Protein AF-A0A6N3R0I4-F1 (afdb_monomer_lite)

pLDDT: mean 94.07, std 4.7, range [71.56, 98.12]

Sequence (58 aa):
MKFDIGADGTVTRIEFIRSEPHHLFDEQVVKAMAKWRFEKDRPCKGVKKTFIFSPSAP

Structure (mmCIF, N/CA/C/O backbone):
data_AF-A0A6N3R0I4-F1
#
_entry.id   AF-A0A6N3R0I4-F1
#
loop_
_atom_site.group_PDB
_atom_site.id
_atom_site.type_symbol
_atom_site.label_atom_id
_atom_site.label_alt_id
_atom_site.label_comp_id
_atom_site.label_asym_id
_atom_site.label_entity_id
_atom_site.label_seq_id
_atom_site.pdbx_PDB_ins_code
_atom_site.Cartn_x
_atom_site.Cartn_y
_atom_site.Cartn_z
_atom_site.occupancy
_atom_site.B_iso_or_equiv
_atom_site.auth_seq_id
_atom_site.auth_comp_id
_atom_site.auth_asym_id
_atom_site.auth_atom_id
_atom_site.pdbx_PDB_model_num
ATOM 1 N N . MET A 1 1 ? 0.989 3.697 -6.690 1.00 93.06 1 MET A N 1
ATOM 2 C CA . MET A 1 1 ? -0.060 2.781 -6.187 1.00 93.06 1 MET A CA 1
ATOM 3 C C . MET A 1 1 ? -1.285 3.559 -5.721 1.00 93.06 1 MET A C 1
ATOM 5 O O . MET A 1 1 ? -1.189 4.771 -5.521 1.00 93.06 1 MET A O 1
ATOM 9 N N . LYS A 1 2 ? -2.407 2.863 -5.544 1.00 97.19 2 LYS A N 1
ATOM 10 C CA . LYS A 1 2 ? -3.675 3.390 -5.039 1.00 97.19 2 LYS A CA 1
ATOM 11 C C . LYS A 1 2 ? -4.228 2.465 -3.950 1.00 97.19 2 LYS A C 1
ATOM 13 O O . LYS A 1 2 ? -4.015 1.265 -4.034 1.00 97.19 2 LYS A O 1
ATOM 18 N N . PHE A 1 3 ? -4.886 3.008 -2.933 1.00 97.88 3 PHE A N 1
ATOM 19 C CA . PHE A 1 3 ? -5.499 2.231 -1.853 1.00 97.88 3 PHE A CA 1
ATOM 20 C C . PHE A 1 3 ? -6.650 2.996 -1.195 1.00 97.88 3 PHE A C 1
ATOM 22 O O . PHE A 1 3 ? -6.794 4.204 -1.398 1.00 97.88 3 PHE A O 1
ATOM 29 N N . ASP A 1 4 ? -7.433 2.295 -0.383 1.00 98.12 4 ASP A N 1
ATOM 30 C CA . ASP A 1 4 ? -8.515 2.856 0.419 1.00 98.12 4 ASP A CA 1
ATOM 31 C C . ASP A 1 4 ? -8.165 2.775 1.914 1.00 98.12 4 ASP A C 1
ATOM 33 O O . ASP A 1 4 ? -7.378 1.935 2.350 1.00 98.12 4 ASP A O 1
ATOM 37 N N . ILE A 1 5 ? -8.762 3.650 2.713 1.00 98.12 5 ILE A N 1
ATOM 38 C CA . ILE A 1 5 ? -8.687 3.665 4.173 1.00 98.12 5 ILE A CA 1
ATOM 39 C C . ILE A 1 5 ? -10.085 3.333 4.697 1.00 98.12 5 ILE A C 1
ATOM 41 O O . ILE A 1 5 ? -11.057 4.016 4.358 1.00 98.12 5 ILE A O 1
ATOM 45 N N . GLY A 1 6 ? -10.183 2.264 5.487 1.00 97.38 6 GLY A N 1
ATOM 46 C CA . GLY A 1 6 ? -11.411 1.831 6.145 1.00 97.38 6 GLY A CA 1
ATOM 47 C C . GLY A 1 6 ? -11.802 2.738 7.313 1.00 97.38 6 GLY A C 1
ATOM 48 O O . GLY A 1 6 ? -11.003 3.536 7.798 1.00 97.38 6 GLY A O 1
ATOM 49 N N . ALA A 1 7 ? -13.039 2.603 7.796 1.00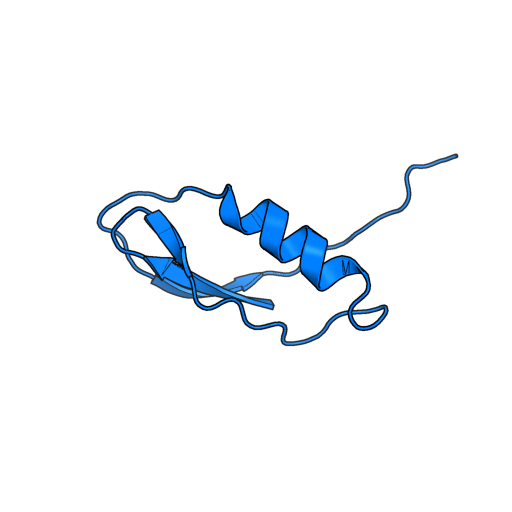 97.00 7 ALA A N 1
ATOM 50 C CA . ALA A 1 7 ? -13.521 3.366 8.954 1.00 97.00 7 ALA A CA 1
ATOM 51 C C . ALA A 1 7 ? -12.754 3.034 10.251 1.00 97.00 7 ALA A C 1
ATOM 53 O O . ALA A 1 7 ? -12.641 3.867 11.143 1.00 97.00 7 ALA A O 1
ATOM 54 N N . ASP A 1 8 ? -12.164 1.841 10.333 1.00 96.94 8 ASP A N 1
ATOM 55 C CA . ASP A 1 8 ? -11.291 1.410 11.427 1.00 96.94 8 ASP A CA 1
ATOM 56 C C . ASP A 1 8 ? -9.863 1.987 11.342 1.00 96.94 8 ASP A C 1
ATOM 58 O O . ASP A 1 8 ? -9.025 1.704 12.204 1.00 96.94 8 ASP A O 1
ATOM 62 N N . GLY A 1 9 ? -9.582 2.791 10.312 1.00 97.00 9 GLY A N 1
ATOM 63 C CA . GLY A 1 9 ? -8.278 3.389 10.047 1.00 97.00 9 GLY A CA 1
ATOM 64 C C . GLY A 1 9 ? -7.278 2.432 9.394 1.00 97.00 9 GLY A C 1
ATOM 65 O O . GLY A 1 9 ? -6.099 2.772 9.289 1.00 97.00 9 GLY A O 1
ATOM 66 N N . THR A 1 10 ? -7.685 1.235 8.964 1.00 97.94 10 THR A N 1
ATOM 67 C CA . THR A 1 10 ? -6.788 0.296 8.275 1.00 97.94 10 THR A CA 1
ATOM 68 C C . THR A 1 10 ? -6.769 0.530 6.768 1.00 97.94 10 THR A C 1
ATOM 70 O O . THR A 1 10 ? -7.697 1.096 6.188 1.00 97.94 10 THR A O 1
ATOM 73 N N . VAL A 1 11 ? -5.686 0.108 6.111 1.00 97.62 11 VAL A N 1
ATOM 74 C CA . VAL A 1 11 ? -5.610 0.155 4.649 1.00 97.62 11 VAL A CA 1
ATOM 75 C C . VAL A 1 11 ? -6.310 -1.054 4.042 1.00 97.62 11 VAL A C 1
ATOM 77 O O . VAL A 1 11 ? -6.066 -2.192 4.433 1.00 97.62 11 VAL A O 1
ATOM 80 N N . THR A 1 12 ? -7.127 -0.801 3.025 1.00 96.44 12 THR A N 1
ATOM 81 C CA . THR A 1 12 ? -7.823 -1.812 2.232 1.00 96.44 12 THR A CA 1
ATOM 82 C C . THR A 1 12 ? -7.645 -1.545 0.734 1.00 96.44 12 THR A C 1
ATOM 84 O O . THR A 1 12 ? -7.160 -0.488 0.326 1.00 96.44 12 THR A O 1
ATOM 87 N N . ARG A 1 13 ? -8.012 -2.527 -0.101 1.00 96.31 13 ARG A N 1
ATOM 88 C CA . ARG A 1 13 ? -8.081 -2.399 -1.569 1.00 96.31 13 ARG A CA 1
ATOM 89 C C . ARG A 1 13 ? -6.811 -1.803 -2.214 1.00 96.31 13 ARG A C 1
ATOM 91 O O . ARG A 1 13 ? -6.866 -0.810 -2.936 1.00 96.31 13 ARG A O 1
ATOM 98 N N . ILE A 1 14 ? -5.654 -2.405 -1.941 1.00 96.19 14 ILE A N 1
ATOM 99 C CA . ILE A 1 14 ? -4.375 -1.975 -2.525 1.00 96.19 14 ILE A CA 1
ATOM 100 C C . ILE A 1 14 ? -4.336 -2.345 -4.018 1.00 96.19 14 ILE A C 1
ATOM 102 O O . ILE A 1 14 ? -4.536 -3.497 -4.391 1.00 96.19 14 ILE A O 1
ATOM 106 N N . GLU A 1 15 ? -4.050 -1.359 -4.864 1.00 95.75 15 GLU A N 1
ATOM 107 C CA . GLU A 1 15 ? -3.940 -1.453 -6.321 1.00 95.75 15 GLU A CA 1
ATOM 108 C C . GLU A 1 15 ? -2.557 -0.925 -6.770 1.00 95.75 15 GLU A C 1
ATOM 110 O O . GLU A 1 15 ? -2.215 0.258 -6.603 1.00 95.75 15 GLU A O 1
ATOM 115 N N . PHE A 1 16 ? -1.740 -1.785 -7.384 1.00 94.62 16 PHE A N 1
ATOM 116 C CA . PHE A 1 16 ? -0.453 -1.396 -7.970 1.00 94.62 16 PHE A CA 1
ATOM 117 C C . PHE A 1 16 ? -0.657 -0.859 -9.392 1.00 94.62 16 PHE A C 1
ATOM 119 O O . PHE A 1 16 ? -0.901 -1.610 -10.324 1.00 94.62 16 PHE A O 1
ATOM 126 N N . ILE A 1 17 ? -0.563 0.465 -9.556 1.00 93.38 17 ILE A N 1
ATOM 127 C CA . ILE A 1 17 ? -0.693 1.130 -10.869 1.00 93.38 17 ILE A CA 1
ATOM 128 C C . ILE A 1 17 ? 0.557 0.899 -11.739 1.00 93.38 17 ILE A C 1
ATOM 13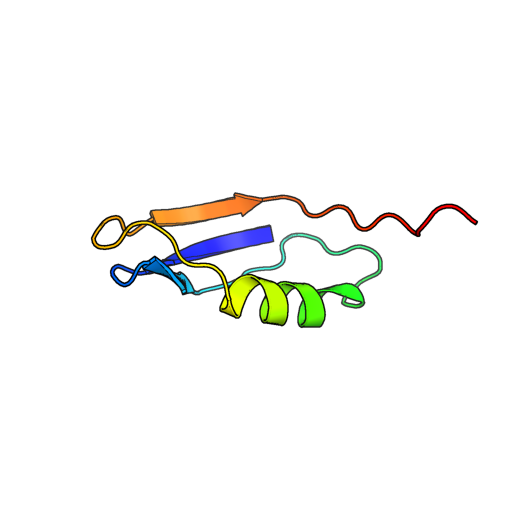0 O O . ILE A 1 17 ? 0.453 0.739 -12.947 1.00 93.38 17 I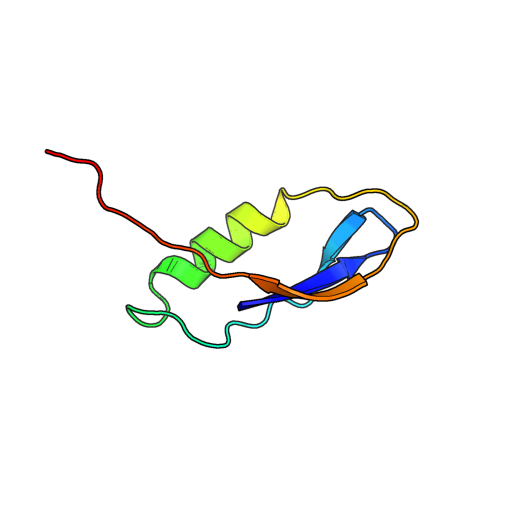LE A O 1
ATOM 134 N N . ARG A 1 18 ? 1.742 0.925 -11.118 1.00 91.25 18 ARG A N 1
ATOM 135 C CA . ARG A 1 18 ? 3.053 0.683 -11.738 1.00 91.25 18 ARG A CA 1
ATOM 136 C C . ARG A 1 18 ? 4.015 0.212 -10.649 1.00 91.25 18 ARG A C 1
ATOM 138 O O . ARG A 1 18 ? 3.974 0.765 -9.546 1.00 91.25 18 ARG A O 1
ATOM 145 N N . SER A 1 19 ? 4.846 -0.776 -10.964 1.00 92.00 19 SER A N 1
ATOM 146 C CA . SER A 1 19 ? 5.883 -1.323 -10.084 1.00 92.00 19 SER A CA 1
ATOM 147 C C . SER A 1 19 ? 7.109 -1.638 -10.931 1.00 92.00 19 SER A C 1
ATOM 149 O O . SER A 1 19 ? 6.989 -2.353 -11.920 1.00 92.00 19 SER A O 1
ATOM 151 N N . GLU A 1 20 ? 8.262 -1.064 -10.594 1.00 90.81 20 GLU A N 1
ATOM 152 C CA . GLU A 1 20 ? 9.515 -1.289 -11.316 1.00 90.81 20 GLU A CA 1
ATOM 153 C C . GLU A 1 20 ? 10.662 -1.506 -10.324 1.00 90.81 20 GLU A C 1
ATOM 155 O O . GLU A 1 20 ? 10.882 -0.642 -9.469 1.00 90.81 20 GLU A O 1
ATOM 160 N N . PRO A 1 21 ? 11.399 -2.628 -10.427 1.00 91.06 21 PRO A N 1
ATOM 161 C CA . PRO A 1 21 ? 11.158 -3.799 -11.285 1.00 91.06 21 PRO A CA 1
ATOM 162 C C . PRO A 1 21 ? 9.811 -4.483 -10.992 1.00 91.06 21 PRO A C 1
ATOM 164 O O . PRO A 1 21 ? 9.361 -4.500 -9.847 1.00 91.06 21 PRO A O 1
ATOM 167 N N . HIS A 1 22 ? 9.165 -5.033 -12.028 1.00 87.81 22 HIS A N 1
ATOM 168 C CA . HIS A 1 22 ? 7.824 -5.624 -11.919 1.00 87.81 22 HIS A CA 1
ATOM 169 C C . HIS A 1 22 ? 7.744 -6.657 -10.786 1.00 87.81 22 HIS A C 1
ATOM 171 O O . HIS A 1 22 ? 8.548 -7.584 -10.728 1.00 87.81 22 HIS A O 1
ATOM 177 N N . HIS A 1 23 ? 6.754 -6.492 -9.906 1.00 88.69 23 HIS A N 1
ATOM 178 C CA . HIS A 1 23 ? 6.401 -7.387 -8.796 1.00 88.69 23 HIS A CA 1
ATOM 179 C C . HIS A 1 23 ? 7.473 -7.645 -7.727 1.00 88.69 23 HIS A C 1
ATOM 181 O O . HIS A 1 23 ? 7.179 -8.306 -6.732 1.00 88.69 23 HIS A O 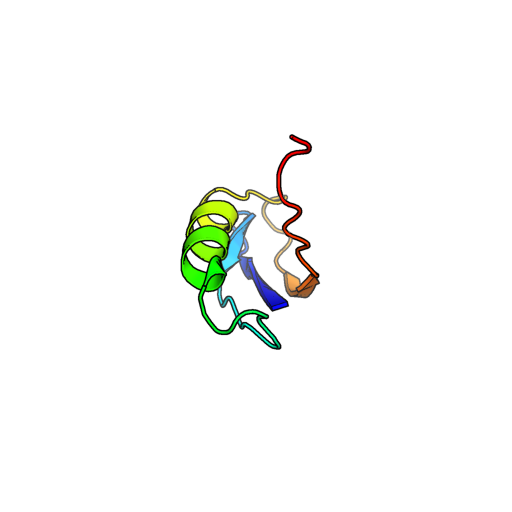1
ATOM 187 N N . LEU A 1 24 ? 8.679 -7.086 -7.858 1.00 93.44 24 LEU A N 1
ATOM 188 C CA . LEU A 1 24 ? 9.775 -7.325 -6.916 1.00 93.44 24 LEU A CA 1
ATOM 189 C C . LEU A 1 24 ? 9.462 -6.793 -5.509 1.00 93.44 24 LEU A C 1
ATOM 191 O O . LEU A 1 24 ? 9.816 -7.414 -4.510 1.00 93.44 24 LEU A O 1
ATOM 195 N N . PHE A 1 25 ? 8.789 -5.642 -5.431 1.00 91.56 25 PHE A N 1
ATOM 196 C CA . PHE A 1 25 ? 8.522 -4.950 -4.167 1.00 91.56 25 PHE A CA 1
ATOM 197 C C . PHE A 1 25 ? 7.073 -5.061 -3.688 1.00 91.56 25 PHE A C 1
ATOM 199 O O . PHE A 1 25 ? 6.774 -4.650 -2.567 1.00 91.56 25 PHE A O 1
ATOM 206 N N . ASP A 1 26 ? 6.174 -5.618 -4.498 1.00 93.38 26 ASP A N 1
ATOM 207 C CA . ASP A 1 26 ? 4.731 -5.583 -4.244 1.00 93.38 26 ASP A CA 1
ATOM 208 C C . ASP A 1 26 ? 4.380 -6.251 -2.906 1.00 93.38 26 ASP A C 1
ATOM 210 O O . ASP A 1 26 ? 3.683 -5.665 -2.077 1.00 93.38 26 ASP A O 1
ATOM 214 N N . GLU A 1 27 ? 4.933 -7.438 -2.639 1.00 94.62 27 GLU A N 1
ATOM 215 C CA . GLU A 1 27 ? 4.692 -8.168 -1.388 1.00 94.62 27 GLU A CA 1
ATOM 216 C C . GLU A 1 27 ? 5.172 -7.376 -0.160 1.00 94.62 27 GLU A C 1
ATOM 218 O O . GLU A 1 27 ? 4.482 -7.309 0.861 1.00 94.62 27 GLU A O 1
ATOM 223 N N . GLN A 1 28 ? 6.340 -6.738 -0.260 1.00 93.75 28 GLN A N 1
ATOM 224 C CA . GLN A 1 28 ? 6.913 -5.958 0.838 1.00 93.75 28 GLN A CA 1
ATOM 225 C C . GLN A 1 28 ? 6.100 -4.690 1.100 1.00 93.75 28 GLN A C 1
ATOM 227 O O . GLN A 1 28 ? 5.865 -4.336 2.258 1.00 93.75 28 GLN A O 1
ATOM 232 N N . VAL A 1 29 ? 5.597 -4.050 0.041 1.00 94.38 29 VAL A N 1
ATOM 233 C CA . VAL A 1 29 ? 4.672 -2.918 0.151 1.00 94.38 29 VAL A CA 1
ATOM 234 C C . VAL A 1 29 ? 3.385 -3.352 0.852 1.00 94.38 29 VAL A C 1
ATOM 236 O O . VAL A 1 29 ? 2.992 -2.707 1.822 1.00 94.38 29 VAL A O 1
ATOM 239 N N . VAL A 1 30 ? 2.764 -4.468 0.452 1.00 95.25 30 VAL A N 1
ATOM 240 C CA . VAL A 1 30 ? 1.542 -4.974 1.108 1.00 95.25 30 VAL A CA 1
ATOM 241 C C . VAL A 1 30 ? 1.789 -5.262 2.591 1.00 95.25 30 VAL A C 1
ATOM 243 O O . VAL A 1 30 ? 1.024 -4.801 3.442 1.00 95.25 30 VAL A O 1
ATOM 246 N N . LYS A 1 31 ? 2.881 -5.962 2.929 1.00 96.38 31 LYS A N 1
ATOM 247 C CA . LYS A 1 31 ? 3.250 -6.266 4.324 1.00 96.38 31 LYS A CA 1
ATOM 248 C C . LYS A 1 31 ? 3.489 -5.007 5.156 1.00 96.38 31 LYS A C 1
ATOM 250 O O . LYS A 1 31 ? 3.106 -4.968 6.326 1.00 96.38 31 LYS A O 1
ATOM 255 N N . ALA A 1 32 ? 4.115 -3.983 4.579 1.00 96.12 32 ALA A N 1
ATOM 256 C CA . ALA A 1 32 ? 4.328 -2.706 5.253 1.00 96.12 32 ALA A CA 1
ATOM 257 C C . ALA A 1 32 ? 2.999 -1.969 5.480 1.00 96.12 32 ALA A C 1
ATOM 259 O O . ALA A 1 32 ? 2.714 -1.528 6.594 1.00 96.12 32 ALA A O 1
ATOM 260 N N . MET A 1 33 ? 2.159 -1.893 4.450 1.00 96.81 33 MET A N 1
ATOM 261 C CA . MET A 1 33 ? 0.869 -1.205 4.488 1.00 96.81 33 MET A CA 1
ATOM 262 C C . MET A 1 33 ? -0.149 -1.861 5.419 1.00 96.81 33 MET A C 1
ATOM 264 O O . MET A 1 33 ? -0.940 -1.157 6.041 1.00 96.81 33 MET A O 1
ATOM 268 N N . ALA A 1 34 ? -0.102 -3.183 5.592 1.00 96.19 34 ALA A N 1
ATOM 269 C CA . ALA A 1 34 ? -0.942 -3.890 6.562 1.00 96.19 34 ALA A CA 1
ATOM 270 C C . ALA A 1 34 ? -0.742 -3.383 8.007 1.00 96.19 34 ALA A C 1
ATOM 272 O O . ALA A 1 34 ? -1.634 -3.500 8.855 1.00 96.19 34 ALA A O 1
ATOM 273 N N . LYS A 1 35 ? 0.420 -2.783 8.298 1.00 97.19 35 LYS A N 1
ATOM 274 C CA . LYS A 1 35 ? 0.752 -2.201 9.606 1.00 97.19 35 LYS A CA 1
ATOM 275 C C . LYS A 1 35 ? 0.314 -0.741 9.747 1.00 97.19 35 LYS A C 1
ATOM 277 O O . LYS A 1 35 ? 0.356 -0.211 10.851 1.00 97.19 35 LYS A O 1
ATOM 282 N N . TRP A 1 36 ? -0.100 -0.082 8.666 1.00 96.31 36 TRP A N 1
ATOM 283 C CA . TRP A 1 36 ? -0.491 1.326 8.706 1.00 96.31 36 TRP A CA 1
ATOM 284 C C . TRP A 1 36 ? -1.812 1.516 9.447 1.00 96.31 36 TRP A C 1
ATOM 286 O O . TRP A 1 36 ? -2.731 0.702 9.328 1.00 96.31 36 TRP A O 1
ATOM 296 N N . ARG A 1 37 ? -1.897 2.598 10.219 1.00 97.44 37 ARG A N 1
ATOM 297 C CA . ARG A 1 37 ? -3.092 3.003 10.959 1.00 97.44 37 ARG A CA 1
ATOM 298 C C . ARG A 1 37 ? -3.318 4.495 10.748 1.00 97.44 37 ARG A C 1
ATOM 300 O O . ARG A 1 37 ? -2.419 5.295 10.985 1.00 97.44 37 ARG A O 1
ATOM 307 N N . PHE A 1 38 ? -4.508 4.832 10.280 1.00 96.56 38 PHE A N 1
ATOM 308 C CA . PHE A 1 38 ? -4.997 6.187 10.060 1.00 96.56 38 PHE A CA 1
ATOM 309 C C . PHE A 1 38 ? -6.038 6.548 11.123 1.00 96.56 38 PHE A C 1
ATOM 311 O O . PHE A 1 38 ? -6.438 5.706 11.930 1.00 96.56 38 PHE A O 1
ATOM 318 N N . GLU A 1 39 ? -6.459 7.813 11.136 1.00 96.50 39 GLU A N 1
ATOM 319 C CA . GLU A 1 39 ? -7.521 8.282 12.025 1.00 96.50 39 GLU A CA 1
ATOM 320 C C . GLU A 1 39 ? -8.810 7.483 11.783 1.00 96.50 39 GLU A C 1
ATOM 322 O O . GLU A 1 39 ? -9.238 7.296 10.640 1.00 96.50 39 GLU A O 1
ATOM 327 N N . LYS A 1 40 ? -9.404 6.987 12.872 1.00 96.06 40 LYS A N 1
ATOM 328 C CA . LYS A 1 40 ? -10.678 6.265 12.825 1.00 96.06 40 LYS A CA 1
ATOM 329 C C . LYS A 1 40 ? -11.808 7.208 12.425 1.00 96.06 40 LYS A C 1
ATOM 331 O O . LYS A 1 40 ? -11.694 8.422 12.569 1.00 96.06 40 LYS A O 1
ATOM 336 N N . ASP A 1 41 ? -12.878 6.633 11.888 1.00 95.75 41 ASP A N 1
ATOM 337 C CA . ASP A 1 41 ? -14.088 7.345 11.459 1.00 95.75 41 ASP A CA 1
ATOM 338 C C . ASP A 1 41 ? -13.847 8.382 1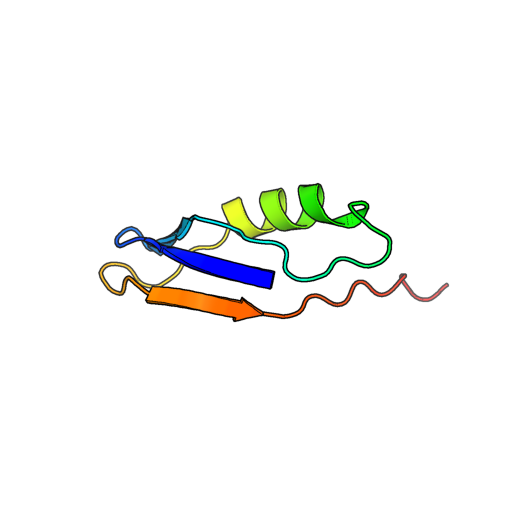0.341 1.00 95.75 41 ASP A C 1
ATOM 340 O O . ASP A 1 41 ? -14.716 9.193 10.022 1.00 95.75 41 ASP A O 1
ATOM 344 N N . ARG A 1 42 ? -12.685 8.304 9.671 1.00 96.25 42 ARG A N 1
ATOM 345 C CA . ARG A 1 42 ? -12.343 9.073 8.465 1.00 96.25 42 ARG A CA 1
ATOM 346 C C . ARG A 1 42 ? -12.004 8.165 7.277 1.00 96.25 42 ARG A C 1
ATOM 348 O O . ARG A 1 42 ? -10.867 8.170 6.798 1.00 96.25 42 ARG A O 1
ATOM 355 N N . PRO A 1 43 ? -12.968 7.376 6.769 1.00 96.25 43 PRO A N 1
ATOM 356 C CA . PRO A 1 43 ? -12.728 6.546 5.600 1.00 96.25 43 PRO A CA 1
ATOM 357 C C . PRO A 1 43 ? -12.412 7.412 4.374 1.00 96.25 43 PRO A C 1
ATOM 359 O O . PRO A 1 43 ? -13.020 8.459 4.150 1.00 96.25 43 PRO A O 1
ATOM 362 N N . CYS A 1 44 ? -11.475 6.956 3.547 1.00 97.62 44 CYS A N 1
ATOM 363 C CA . CYS A 1 44 ? -11.047 7.672 2.348 1.00 97.62 44 CYS A CA 1
ATOM 364 C C . CYS A 1 44 ? -10.778 6.683 1.217 1.00 97.62 44 CYS A C 1
ATOM 366 O O . CYS A 1 44 ? -10.191 5.630 1.445 1.00 97.62 44 CYS A O 1
ATOM 368 N N . LYS A 1 45 ? -11.200 7.004 -0.007 1.00 97.88 45 LYS A N 1
ATOM 369 C CA . LYS A 1 45 ? -11.053 6.111 -1.162 1.00 97.88 45 LYS A CA 1
ATOM 370 C C . LYS A 1 45 ? -10.091 6.679 -2.191 1.00 97.88 45 LYS A C 1
ATOM 372 O O . LYS A 1 45 ? -10.047 7.885 -2.422 1.00 97.88 45 LYS A O 1
ATOM 377 N N . GLY A 1 46 ? -9.368 5.793 -2.863 1.00 97.00 46 GLY A N 1
ATOM 378 C CA . GLY A 1 46 ? -8.527 6.129 -4.003 1.00 97.00 46 GLY A CA 1
ATOM 379 C C . GLY A 1 46 ? -7.290 6.954 -3.659 1.00 97.00 46 GLY A C 1
ATOM 380 O O . GLY A 1 46 ? -6.802 7.700 -4.511 1.00 97.00 46 GLY A O 1
ATOM 381 N N . VAL A 1 47 ? -6.760 6.807 -2.444 1.00 97.19 47 VAL A N 1
ATOM 382 C CA . VAL A 1 47 ? -5.529 7.465 -2.003 1.00 97.19 47 VAL A CA 1
ATOM 383 C C . VAL A 1 47 ? -4.374 7.009 -2.886 1.00 97.19 47 VAL A C 1
ATOM 385 O O . VAL A 1 47 ? -4.094 5.818 -2.989 1.00 97.19 47 VAL A O 1
ATOM 388 N N . LYS A 1 48 ? -3.677 7.956 -3.524 1.00 96.56 48 LYS A N 1
ATOM 389 C CA . LYS A 1 48 ? -2.517 7.672 -4.381 1.00 96.56 48 LYS A CA 1
ATOM 390 C C . LYS A 1 48 ? -1.213 7.988 -3.657 1.00 96.56 48 LYS A C 1
ATOM 392 O O . LYS A 1 48 ? -1.057 9.088 -3.124 1.00 96.56 48 LYS A O 1
ATOM 397 N N . LYS A 1 49 ? -0.259 7.052 -3.699 1.00 94.81 49 LYS A N 1
ATOM 398 C CA . LYS A 1 49 ? 1.130 7.262 -3.251 1.00 94.81 49 LYS A CA 1
ATOM 399 C C . LYS A 1 49 ? 2.157 6.560 -4.128 1.00 94.81 49 LYS A C 1
ATOM 401 O O . LYS A 1 49 ? 1.845 5.593 -4.826 1.00 94.81 49 LYS A O 1
ATOM 406 N N . THR A 1 50 ? 3.380 7.072 -4.062 1.00 94.56 50 THR A N 1
ATOM 407 C CA . THR A 1 50 ? 4.565 6.564 -4.757 1.00 94.56 50 THR A CA 1
ATOM 408 C C . THR A 1 50 ? 5.593 6.155 -3.711 1.00 94.56 50 THR A C 1
ATOM 410 O O . THR A 1 50 ? 5.816 6.899 -2.760 1.00 94.56 50 THR A O 1
ATOM 413 N N . PHE A 1 51 ? 6.187 4.979 -3.889 1.00 90.94 51 PHE A N 1
ATOM 414 C CA . PHE A 1 51 ? 7.235 4.437 -3.028 1.00 90.94 51 PHE A CA 1
ATOM 415 C C . PHE A 1 51 ? 8.516 4.394 -3.842 1.00 90.94 51 PHE A C 1
ATOM 417 O O . PHE A 1 51 ? 8.487 3.986 -5.002 1.00 90.94 51 PHE A O 1
ATOM 424 N N . ILE A 1 52 ? 9.610 4.838 -3.236 1.00 92.06 52 ILE A N 1
ATOM 425 C CA . ILE A 1 52 ? 10.935 4.827 -3.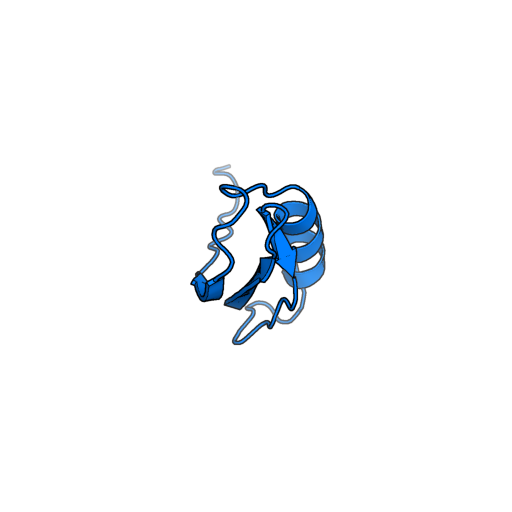845 1.00 92.06 52 ILE A CA 1
ATOM 426 C C . ILE A 1 52 ? 11.804 3.949 -2.956 1.00 92.06 52 ILE A C 1
ATOM 428 O O . ILE A 1 52 ? 11.957 4.231 -1.768 1.00 92.06 52 ILE A O 1
ATOM 432 N N . PHE A 1 53 ? 12.326 2.870 -3.531 1.00 90.25 53 PHE A N 1
ATOM 433 C CA . PHE A 1 53 ? 13.272 1.979 -2.875 1.00 90.25 53 PHE A CA 1
ATOM 434 C C . PHE A 1 53 ? 14.666 2.350 -3.357 1.00 90.25 53 PHE A C 1
ATOM 436 O O . PHE A 1 53 ? 14.986 2.167 -4.530 1.00 90.25 53 PHE A O 1
ATOM 443 N N . SER A 1 54 ? 15.476 2.888 -2.452 1.00 90.50 54 SER A N 1
ATOM 444 C CA . SER A 1 54 ? 16.872 3.211 -2.731 1.00 90.50 54 SER A CA 1
ATOM 445 C C . SER A 1 54 ? 17.763 2.166 -2.061 1.00 90.50 54 SER A C 1
ATOM 447 O O . SER A 1 54 ? 17.535 1.865 -0.886 1.00 90.50 54 SER A O 1
ATOM 449 N N . PRO A 1 55 ? 18.761 1.605 -2.764 1.00 88.00 55 PRO A N 1
ATOM 450 C CA . PRO A 1 55 ? 19.767 0.776 -2.118 1.00 88.00 55 PRO A CA 1
ATOM 451 C C . PRO A 1 55 ? 20.483 1.593 -1.040 1.00 88.00 55 PRO A C 1
ATOM 453 O O . PRO A 1 55 ? 20.683 2.802 -1.193 1.00 88.00 55 PRO A O 1
ATOM 456 N N . SER A 1 56 ? 20.849 0.941 0.063 1.00 86.75 56 SER A N 1
ATOM 457 C CA . SER A 1 56 ? 21.732 1.557 1.048 1.00 86.75 56 SER A CA 1
ATOM 458 C C . SER A 1 56 ? 23.040 1.944 0.361 1.00 86.75 56 SER A C 1
ATOM 460 O O . SER A 1 56 ? 23.554 1.173 -0.453 1.00 86.75 56 SER A O 1
ATOM 462 N N . ALA A 1 57 ? 23.555 3.135 0.672 1.00 77.81 57 ALA A N 1
ATOM 463 C CA . ALA A 1 57 ? 24.895 3.517 0.247 1.00 77.81 57 ALA A CA 1
ATOM 464 C C . ALA A 1 57 ? 25.904 2.436 0.698 1.00 77.81 57 ALA A C 1
ATOM 466 O O . ALA A 1 57 ? 25.684 1.844 1.761 1.00 77.81 57 ALA A O 1
ATOM 467 N N . PRO A 1 58 ? 26.929 2.135 -0.121 1.00 71.56 58 PRO A N 1
ATOM 468 C CA . PRO A 1 58 ? 27.954 1.153 0.222 1.00 71.56 58 PRO A CA 1
ATOM 469 C C . PRO A 1 58 ? 28.730 1.528 1.488 1.00 71.56 58 PRO A C 1
ATOM 471 O O . PRO A 1 58 ? 28.843 2.741 1.784 1.00 71.56 58 PRO A O 1
#

Foldseek 3Di:
DWWKADLQQAIHDDDPPDDPVPPPCPVVVVVVRRPGGGDHRDIDGGDDDDDDDDDDDD

InterPro domains:
  IPR006260 TonB/TolA, C-terminal [TIGR01352] (2-54)
  IPR037682 TonB, C-terminal [PF03544] (2-42)
  IPR037682 TonB, C-terminal [PS52015] (1-58)

Secondary structure (DSSP, 8-state):
-EEEE-TTS-EEEEE-S--SSTTTTHHHHHHHHTT----TT--EEEEE------PPP-

Organism: NCBI:txid754091

Radius of gyration: 12.81 Å; chains: 1; bounding box: 42×17×25 Å